Protein AF-A0A1C5S1X3-F1 (afdb_monomer)

pLDDT: mean 80.78, std 11.77, range [41.34, 94.31]

Foldseek 3Di:
DDPVVVVVVVVVVVVVPPDDDDDCVPPDLVRVCVVVVNDSVVVVVVVVVVVVVVCVVVVVVVVVVVVVVVVVVVVVVVVVVLVVVLVVCCVPPVDPVVNVVCVVCVVVVVVVCVVVPVVVVVVCCCVPVVDPDDDDDDPPCVVVVVPDPDD

Radius of gyration: 33.1 Å; Cα contacts (8 Å, |Δi|>4): 36; chains: 1; bounding box: 58×28×100 Å

Mean predicted aligned error: 14.43 Å

Sequence (151 aa):
MNRAERRRQQKASEKTCLKAPYNFSNFKLEQISKATGARVESLKLYLMQREDEMRKEISEELIKESQEKLWKAEDYIAVANVLISLFAIKKTWGFTKSNQRFLENLNSAKEHIEEVGIEKAYQEAKETMGIKLEFDSININKEFGFGESED

Solvent-accessible surface area (backbone atoms only — not comparable to full-atom values): 8973 Å² total; per-residue (Å²): 134,53,78,68,54,54,52,50,51,49,56,50,52,59,68,66,52,77,79,66,87,79,82,58,91,86,56,54,62,68,56,49,20,69,74,71,73,48,56,54,66,61,52,50,52,49,48,52,52,50,51,52,50,49,50,49,54,54,48,52,51,51,49,49,55,50,50,54,51,49,52,54,51,51,53,50,51,52,53,49,54,51,50,52,50,47,49,50,49,34,74,74,69,64,45,67,68,60,47,51,56,49,61,73,43,46,62,62,53,48,53,51,33,69,73,67,31,65,70,54,48,50,52,51,42,34,73,76,67,65,57,84,77,86,80,83,89,71,61,60,46,62,78,71,62,74,66,72,81,86,126

Structure (mmCIF, N/CA/C/O backbone):
data_AF-A0A1C5S1X3-F1
#
_entry.id   AF-A0A1C5S1X3-F1
#
loop_
_atom_site.group_PDB
_atom_site.id
_atom_site.type_symbol
_atom_site.label_atom_id
_atom_site.label_alt_id
_atom_site.label_comp_id
_atom_site.label_asym_id
_atom_site.label_entity_id
_atom_site.label_seq_id
_atom_site.pdbx_PDB_ins_code
_atom_site.Cartn_x
_atom_site.Cartn_y
_atom_site.Cartn_z
_atom_site.occupancy
_atom_site.B_iso_or_equiv
_atom_site.auth_seq_id
_atom_site.auth_comp_id
_atom_site.auth_asym_id
_atom_site.auth_atom_id
_atom_site.pdbx_PDB_model_num
ATOM 1 N N . MET A 1 1 ? -18.155 16.574 68.817 1.00 59.22 1 MET A N 1
ATOM 2 C CA . MET A 1 1 ? -18.363 15.236 68.223 1.00 59.22 1 MET A CA 1
ATOM 3 C C . MET A 1 1 ? -17.946 14.149 69.208 1.00 59.22 1 MET A C 1
ATOM 5 O O . MET A 1 1 ? -16.767 14.037 69.554 1.00 59.22 1 MET A O 1
ATOM 9 N N . ASN A 1 2 ? -18.919 13.383 69.692 1.00 84.31 2 ASN A N 1
ATOM 10 C CA . ASN A 1 2 ? -18.736 12.376 70.735 1.00 84.31 2 ASN A CA 1
ATOM 11 C C . ASN A 1 2 ? -18.046 11.107 70.180 1.00 84.31 2 ASN A C 1
ATOM 13 O O . ASN A 1 2 ? -18.082 10.838 68.978 1.00 84.31 2 ASN A O 1
ATOM 17 N N . ARG A 1 3 ? -17.403 10.295 71.034 1.00 82.19 3 ARG A N 1
ATOM 18 C CA . ARG A 1 3 ? -16.648 9.087 70.614 1.00 82.19 3 ARG A CA 1
ATOM 19 C C . ARG A 1 3 ? -17.522 8.094 69.832 1.00 82.19 3 ARG A C 1
ATOM 21 O O . ARG A 1 3 ? -17.041 7.420 68.922 1.00 82.19 3 ARG A O 1
ATOM 28 N N . ALA A 1 4 ? -18.810 8.038 70.165 1.00 83.62 4 ALA A N 1
ATOM 29 C CA . ALA A 1 4 ? -19.806 7.236 69.462 1.00 83.62 4 ALA A CA 1
ATOM 30 C C . ALA A 1 4 ? -20.114 7.766 68.048 1.00 83.62 4 ALA A C 1
ATOM 32 O O . ALA A 1 4 ? -20.268 6.969 67.126 1.00 83.62 4 ALA A O 1
ATOM 33 N N . GLU A 1 5 ? -20.147 9.085 67.852 1.00 79.31 5 GLU A N 1
ATOM 34 C CA . GLU A 1 5 ? -20.380 9.709 66.541 1.00 79.31 5 GLU A CA 1
ATOM 35 C C . GLU A 1 5 ? -19.189 9.501 65.608 1.00 79.31 5 GLU A C 1
ATOM 37 O O . GLU A 1 5 ? -19.386 9.119 64.459 1.00 79.31 5 GLU A O 1
ATOM 42 N N . ARG A 1 6 ? -17.956 9.620 66.125 1.00 77.75 6 ARG A N 1
ATOM 43 C CA . ARG A 1 6 ? -16.741 9.284 65.360 1.00 77.75 6 ARG A CA 1
ATOM 44 C C . ARG A 1 6 ? -16.739 7.835 64.884 1.00 77.75 6 ARG A C 1
ATOM 46 O O . ARG A 1 6 ? -16.447 7.578 63.724 1.00 77.75 6 ARG A O 1
ATOM 53 N N . ARG A 1 7 ? -17.134 6.892 65.748 1.00 76.12 7 ARG A N 1
ATOM 54 C CA . ARG A 1 7 ? -17.271 5.474 65.371 1.00 76.12 7 ARG A CA 1
ATOM 55 C C . ARG A 1 7 ? -18.386 5.238 64.350 1.00 76.12 7 ARG A C 1
ATOM 57 O O . ARG A 1 7 ? -18.241 4.363 63.503 1.00 76.12 7 ARG A O 1
ATOM 64 N N . ARG A 1 8 ? -19.494 5.986 64.416 1.00 77.31 8 ARG A N 1
ATOM 65 C CA . ARG A 1 8 ? -20.574 5.906 63.417 1.00 77.31 8 ARG A CA 1
ATOM 66 C C . ARG A 1 8 ? -20.125 6.451 62.063 1.00 77.31 8 ARG A C 1
ATOM 68 O O . ARG A 1 8 ? -20.388 5.801 61.061 1.00 77.31 8 ARG A O 1
ATOM 75 N N . GLN A 1 9 ? -19.409 7.574 62.039 1.00 72.62 9 GLN A N 1
ATOM 76 C CA . GLN A 1 9 ? -18.852 8.137 60.807 1.00 72.62 9 GLN A CA 1
ATOM 77 C C . GLN A 1 9 ? -17.758 7.248 60.207 1.00 72.62 9 GLN A C 1
ATOM 79 O O . GLN A 1 9 ? -17.799 7.008 59.010 1.00 72.62 9 GLN A O 1
ATOM 84 N N . GLN A 1 10 ? -16.861 6.677 61.021 1.00 67.81 10 GLN A N 1
ATOM 85 C CA . GLN A 1 10 ? -15.854 5.715 60.548 1.00 67.81 10 GLN A CA 1
ATOM 86 C C . GLN A 1 10 ? -16.486 4.444 59.970 1.00 67.81 10 GLN A C 1
ATOM 88 O O . GLN A 1 10 ? -16.119 4.023 58.882 1.00 67.81 10 GLN A O 1
ATOM 93 N N . LYS A 1 11 ? -17.502 3.870 60.631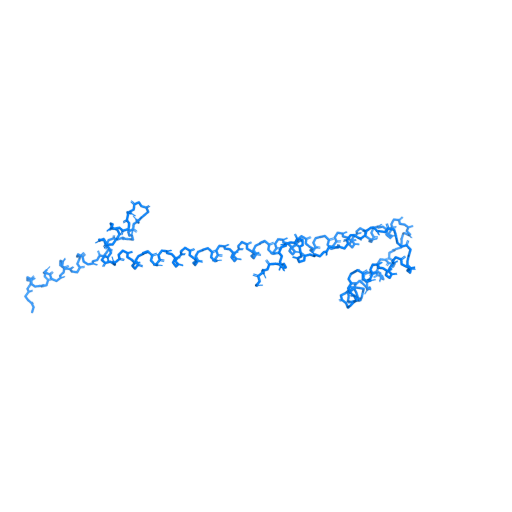 1.00 68.06 11 LYS A N 1
ATOM 94 C CA . LYS A 1 11 ? -18.239 2.718 60.080 1.00 68.06 11 LYS A CA 1
ATOM 95 C C . LYS A 1 11 ? -19.033 3.065 58.820 1.00 68.06 11 LYS A C 1
ATOM 97 O O . LYS A 1 11 ? -19.245 2.196 57.978 1.00 68.06 11 LYS A O 1
ATOM 102 N N . ALA A 1 12 ? -19.510 4.304 58.704 1.00 63.53 12 ALA A N 1
ATOM 103 C CA . ALA A 1 12 ? -20.168 4.784 57.497 1.00 63.53 12 ALA A CA 1
ATOM 104 C C . ALA A 1 12 ? -19.154 4.941 56.355 1.00 63.53 12 ALA A C 1
ATOM 106 O O . ALA A 1 12 ? -19.409 4.4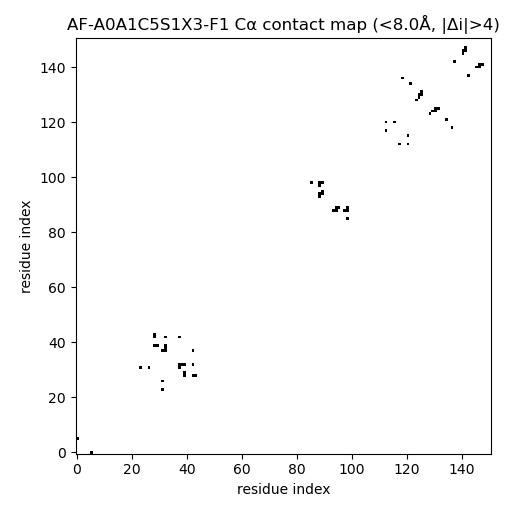07 55.286 1.00 63.53 12 ALA A O 1
ATOM 107 N N . SER A 1 13 ? -17.988 5.555 56.595 1.00 58.44 13 SER A N 1
ATOM 108 C CA . SER A 1 13 ? -16.928 5.727 55.591 1.00 58.44 13 SER A CA 1
ATOM 109 C C . SER A 1 13 ? -16.259 4.412 55.183 1.00 58.44 13 SER A C 1
ATOM 111 O O . SER A 1 13 ? -15.900 4.242 54.024 1.00 58.44 13 SER A O 1
ATOM 113 N N . GLU A 1 14 ? -16.122 3.456 56.106 1.00 54.75 14 GLU A N 1
ATOM 114 C CA . GLU A 1 14 ? -15.630 2.101 55.812 1.00 54.75 14 GLU A CA 1
ATOM 115 C C . GLU A 1 14 ? -16.622 1.296 54.961 1.00 54.75 14 GLU A C 1
ATOM 117 O O . GLU A 1 14 ? -16.196 0.462 54.167 1.00 54.75 14 GLU A O 1
ATOM 122 N N . LYS A 1 15 ? -17.934 1.564 55.066 1.00 55.56 15 LYS A N 1
ATOM 123 C CA . LYS A 1 15 ? -18.938 1.018 54.137 1.00 55.56 15 LYS A CA 1
ATOM 124 C C . LYS A 1 15 ? -18.866 1.658 52.749 1.00 55.56 15 LYS A C 1
ATOM 126 O O . LYS A 1 15 ? -19.207 0.991 51.778 1.00 55.56 15 LYS A O 1
ATOM 131 N N . THR A 1 16 ? -18.450 2.922 52.652 1.00 54.28 16 THR A N 1
ATOM 132 C CA . THR A 1 16 ? -18.299 3.640 51.374 1.00 54.28 16 THR A CA 1
ATOM 133 C C . THR A 1 16 ? -16.966 3.368 50.678 1.00 54.28 16 THR A C 1
ATOM 135 O O . THR A 1 16 ? -16.813 3.720 49.511 1.00 54.28 16 THR A O 1
ATOM 138 N N . CYS A 1 17 ? -16.001 2.748 51.362 1.00 47.34 17 CYS A N 1
ATOM 139 C CA . CYS A 1 17 ? -14.741 2.341 50.756 1.00 47.34 17 CYS A CA 1
ATOM 140 C C . CYS A 1 17 ? -14.991 1.118 49.863 1.00 47.34 17 CYS A C 1
ATOM 142 O O . CYS A 1 17 ? -15.101 -0.015 50.335 1.00 47.34 17 CYS A O 1
ATOM 144 N N . LEU A 1 18 ? -15.155 1.373 48.566 1.00 48.97 18 LEU A N 1
ATOM 145 C CA . LEU A 1 18 ? -15.355 0.359 47.537 1.00 48.97 18 LEU A CA 1
ATOM 146 C C . LEU A 1 18 ? -14.192 -0.651 47.574 1.00 48.97 18 LEU A C 1
ATOM 148 O O . LEU A 1 18 ? -13.057 -0.347 47.211 1.00 48.97 18 LEU A O 1
ATOM 152 N N . LYS A 1 19 ? -14.490 -1.861 48.065 1.00 54.28 19 LYS A N 1
ATOM 153 C CA . LYS A 1 19 ? -13.589 -3.019 48.106 1.00 54.28 19 LYS A CA 1
ATOM 154 C C . LYS A 1 19 ? -13.291 -3.497 46.688 1.00 54.28 19 LYS A C 1
ATOM 156 O O . LYS A 1 19 ? -14.144 -4.160 46.113 1.00 54.28 19 LYS A O 1
ATOM 161 N N . ALA A 1 20 ? -12.061 -3.257 46.229 1.00 54.72 20 ALA A N 1
ATOM 162 C CA . ALA A 1 20 ? -11.484 -3.772 44.984 1.00 54.72 20 ALA A CA 1
ATOM 163 C C . ALA A 1 20 ? -12.276 -3.400 43.704 1.00 54.72 20 ALA A C 1
ATOM 165 O O . ALA A 1 20 ? -13.478 -3.138 43.749 1.00 54.72 20 ALA A O 1
ATOM 166 N N . PRO A 1 21 ? -11.630 -3.336 42.528 1.00 60.69 21 PRO A N 1
ATOM 167 C CA . PRO A 1 21 ? -12.373 -3.192 41.282 1.00 60.69 21 PRO A CA 1
ATOM 168 C C . PRO A 1 21 ? -13.332 -4.382 41.134 1.00 60.69 21 PRO A C 1
ATOM 170 O O . PRO A 1 21 ? -12.911 -5.541 41.135 1.00 60.69 21 PRO A O 1
ATOM 173 N N . TYR A 1 22 ? -14.633 -4.099 41.061 1.00 65.12 22 TYR A N 1
ATOM 174 C CA . TYR A 1 22 ? -15.651 -5.121 40.845 1.00 65.12 22 TYR A CA 1
ATOM 175 C C . TYR A 1 22 ? -15.424 -5.783 39.484 1.00 65.12 22 TYR A C 1
ATOM 177 O O . TYR A 1 22 ? -15.429 -5.117 38.449 1.00 65.12 22 TYR A O 1
ATOM 185 N N . ASN A 1 23 ? -15.256 -7.104 39.477 1.00 69.81 23 ASN A N 1
ATOM 186 C CA . ASN A 1 23 ? -15.253 -7.876 38.244 1.00 69.81 23 ASN A CA 1
ATOM 187 C C . ASN A 1 23 ? -16.706 -8.162 37.825 1.00 69.81 23 ASN A C 1
ATOM 189 O O . ASN A 1 23 ? -17.352 -9.060 38.364 1.00 69.81 23 ASN A O 1
ATOM 193 N N . PHE A 1 24 ? -17.217 -7.381 36.872 1.00 73.69 24 PHE A N 1
ATOM 194 C CA . PHE A 1 24 ? -18.596 -7.477 36.381 1.00 73.69 24 PHE A CA 1
ATOM 195 C C . PHE A 1 24 ? -18.794 -8.463 35.219 1.00 73.69 24 PHE A C 1
ATOM 197 O O . PHE A 1 24 ? -19.897 -8.542 34.688 1.00 73.69 24 PHE A O 1
ATOM 204 N N . SER A 1 25 ? -17.774 -9.242 34.843 1.00 72.75 25 SER A N 1
ATOM 205 C CA . SER A 1 25 ? -17.799 -10.123 33.658 1.00 72.75 25 SER A CA 1
ATOM 206 C C . SER A 1 25 ? -18.974 -11.116 33.595 1.00 72.75 25 SER A C 1
ATOM 208 O O . SER A 1 25 ? -19.367 -11.505 32.503 1.00 72.75 25 SER A O 1
ATOM 210 N N . ASN A 1 26 ? -19.582 -11.476 34.733 1.00 77.69 26 ASN A N 1
ATOM 211 C CA . ASN A 1 26 ? -20.731 -12.395 34.810 1.00 77.69 26 ASN A CA 1
ATOM 212 C C . ASN A 1 26 ? -22.005 -11.759 35.398 1.00 77.69 26 ASN A C 1
ATOM 214 O O . ASN A 1 26 ? -22.934 -12.470 35.783 1.00 77.69 26 ASN A O 1
ATOM 218 N N . PHE A 1 27 ? -22.052 -10.432 35.531 1.00 82.44 27 PHE A N 1
ATOM 219 C CA . PHE A 1 27 ? -23.191 -9.737 36.127 1.00 82.44 27 PHE A CA 1
ATOM 220 C C . PHE A 1 27 ? -24.178 -9.292 35.051 1.00 82.44 27 PHE A C 1
ATOM 222 O O . PHE A 1 27 ? -23.799 -8.705 34.041 1.00 82.44 27 PHE A O 1
ATOM 229 N N . LYS A 1 28 ? -25.475 -9.496 35.303 1.00 84.81 28 LYS A N 1
ATOM 230 C CA . LYS A 1 28 ? -26.518 -8.848 34.501 1.00 84.81 28 LYS A CA 1
ATOM 231 C C . LYS A 1 28 ? -26.562 -7.354 34.806 1.00 84.81 28 LYS A C 1
ATOM 233 O O . LYS A 1 28 ? -26.285 -6.932 35.931 1.00 84.81 28 LYS A O 1
ATOM 238 N N . LEU A 1 29 ? -26.987 -6.556 33.832 1.00 84.50 29 LEU A N 1
ATOM 239 C CA . LEU A 1 29 ? -27.046 -5.097 33.936 1.00 84.50 29 LEU A CA 1
ATOM 240 C C . LEU A 1 29 ? -27.852 -4.610 35.153 1.00 84.50 29 LEU A C 1
ATOM 242 O O . LEU A 1 29 ? -27.483 -3.622 35.785 1.00 84.50 29 LEU A O 1
ATOM 246 N N . GLU A 1 30 ? -28.909 -5.328 35.544 1.00 86.62 30 GLU A N 1
ATOM 247 C CA . GLU A 1 30 ? -29.703 -5.002 36.735 1.00 86.62 30 GLU A CA 1
ATOM 248 C C . GLU A 1 30 ? -28.927 -5.243 38.038 1.00 86.62 30 GLU A C 1
ATOM 250 O O . GLU A 1 30 ? -29.115 -4.526 39.021 1.00 86.62 30 GLU A O 1
ATOM 255 N N . GLN A 1 31 ? -28.044 -6.244 38.065 1.00 85.50 31 GLN A N 1
ATOM 256 C CA . GLN A 1 31 ? -27.178 -6.519 39.214 1.00 85.50 31 GLN A CA 1
ATOM 257 C C . GLN A 1 31 ? -26.073 -5.461 39.320 1.00 85.50 31 GLN A C 1
ATOM 259 O O . GLN A 1 31 ? -25.783 -4.994 40.421 1.00 85.50 31 GLN A O 1
ATOM 264 N N . ILE A 1 32 ? -25.519 -5.030 38.183 1.00 83.88 32 ILE A N 1
ATOM 265 C CA . ILE A 1 32 ? -24.533 -3.940 38.111 1.00 83.88 32 ILE A CA 1
ATOM 266 C C . ILE A 1 32 ? -25.166 -2.618 38.553 1.00 83.88 32 ILE A C 1
ATOM 268 O O . ILE A 1 32 ? -24.581 -1.899 39.359 1.00 83.88 32 ILE A O 1
ATOM 272 N N . SER A 1 33 ? -26.385 -2.324 38.096 1.00 86.50 33 SER A N 1
ATOM 273 C CA . SER A 1 33 ? -27.158 -1.147 38.510 1.00 86.50 33 SER A CA 1
ATOM 274 C C . SER A 1 33 ? -27.371 -1.114 40.024 1.00 86.50 33 SER A C 1
ATOM 276 O O . SER A 1 33 ? -27.116 -0.096 40.664 1.00 86.50 33 SER A O 1
ATOM 278 N N . LYS A 1 34 ? -27.740 -2.251 40.630 1.00 85.38 34 LYS A N 1
ATOM 279 C CA . LYS A 1 34 ? -27.884 -2.365 42.091 1.00 85.38 34 LYS A CA 1
ATOM 280 C C . LYS A 1 34 ? -26.562 -2.191 42.842 1.00 85.38 34 LYS A C 1
ATOM 282 O O . LYS A 1 34 ? -26.568 -1.624 43.929 1.00 85.38 34 LYS A O 1
ATOM 287 N N . ALA A 1 35 ? -25.453 -2.680 42.289 1.00 83.62 35 ALA A N 1
ATOM 288 C CA . ALA A 1 35 ? -24.139 -2.597 42.925 1.00 83.62 35 ALA A CA 1
ATOM 289 C C . ALA A 1 35 ? -23.511 -1.197 42.825 1.00 83.62 35 ALA A C 1
ATOM 291 O O . ALA A 1 35 ? -22.854 -0.748 43.761 1.00 83.62 35 ALA A O 1
ATOM 292 N N . THR A 1 36 ? -23.715 -0.508 41.702 1.00 81.00 36 THR A N 1
ATOM 293 C CA . THR A 1 36 ? -23.119 0.809 41.414 1.00 81.00 36 THR A CA 1
ATOM 294 C C . THR A 1 36 ? -24.037 1.980 41.763 1.00 81.00 36 THR A C 1
ATOM 296 O O . THR A 1 36 ? -23.570 3.108 41.878 1.00 81.00 36 THR A O 1
ATOM 299 N N . GLY A 1 37 ? -25.342 1.737 41.927 1.00 84.19 37 GLY A N 1
ATOM 300 C CA . GLY A 1 37 ? -26.357 2.777 42.117 1.00 84.19 37 GLY A CA 1
ATOM 301 C C . GLY A 1 37 ? -26.717 3.542 40.835 1.00 84.19 37 GLY A C 1
ATOM 302 O O . GLY A 1 37 ? -27.546 4.450 40.880 1.00 84.19 37 GLY A O 1
ATOM 303 N N . ALA A 1 38 ? -26.123 3.186 39.692 1.00 84.62 38 ALA A N 1
ATOM 304 C CA . ALA A 1 38 ? -26.408 3.798 38.398 1.00 84.62 38 ALA A CA 1
ATOM 305 C C . ALA A 1 38 ? -27.700 3.240 37.781 1.00 84.62 38 ALA A C 1
ATOM 307 O O . ALA A 1 38 ? -28.056 2.080 37.994 1.00 84.62 38 ALA A O 1
ATOM 308 N N . ARG A 1 39 ? -28.403 4.043 36.971 1.00 90.06 39 ARG A N 1
ATOM 309 C CA . ARG A 1 39 ? -29.582 3.574 36.222 1.00 90.06 39 ARG A CA 1
ATOM 310 C C . ARG A 1 39 ? -29.161 2.593 35.127 1.00 90.06 39 ARG A C 1
ATOM 312 O O . ARG A 1 39 ? -28.159 2.807 34.450 1.00 90.06 39 ARG A O 1
ATOM 319 N N . VAL A 1 40 ? -29.971 1.556 34.918 1.00 88.25 40 VAL A N 1
ATOM 320 C CA . VAL A 1 40 ? -29.752 0.528 33.883 1.00 88.25 40 VAL A CA 1
ATOM 321 C C . VAL A 1 40 ? -29.575 1.155 32.494 1.00 88.25 40 VAL A C 1
ATOM 323 O O . VAL A 1 40 ? -28.673 0.772 31.761 1.00 88.25 40 VAL A O 1
ATOM 326 N N . GLU A 1 41 ? -30.387 2.153 32.143 1.00 89.50 41 GLU A N 1
ATOM 327 C CA . GLU A 1 41 ? -30.297 2.864 30.857 1.00 89.50 41 GLU A CA 1
ATOM 328 C C . GLU A 1 41 ? -28.959 3.592 30.682 1.00 89.50 41 GLU A C 1
ATOM 330 O O . GLU A 1 41 ? -28.333 3.482 29.632 1.00 89.50 41 GLU A O 1
ATOM 335 N N . SER A 1 42 ? -28.478 4.271 31.728 1.00 87.38 42 SER A N 1
ATOM 336 C CA . SER A 1 42 ? -27.177 4.948 31.711 1.00 87.38 42 SER A CA 1
ATOM 337 C C . SER A 1 42 ? -26.024 3.957 31.534 1.00 87.38 42 SER A C 1
ATOM 339 O O . SER A 1 42 ? -25.075 4.246 30.813 1.00 87.38 42 SER A O 1
ATOM 341 N N . LEU A 1 43 ? -26.122 2.773 32.147 1.00 88.69 43 LEU A N 1
ATOM 342 C CA . LEU A 1 43 ? -25.139 1.701 31.972 1.00 88.69 43 LEU A CA 1
ATOM 343 C C . LEU A 1 43 ? -25.161 1.123 30.549 1.00 88.69 43 LEU A C 1
ATOM 345 O O . LEU A 1 43 ? -24.098 0.845 30.005 1.00 88.69 43 LEU A O 1
ATOM 349 N N . LYS A 1 44 ? -26.340 0.975 29.925 1.00 89.06 44 LYS A N 1
ATOM 350 C CA . LYS A 1 44 ? -26.442 0.547 28.516 1.00 89.06 44 LYS A CA 1
ATOM 351 C C . LYS A 1 44 ? -25.785 1.548 27.575 1.00 89.06 44 LYS A C 1
ATOM 353 O O . LYS A 1 44 ? -25.004 1.143 26.724 1.00 89.06 44 LYS A O 1
ATOM 358 N N . LEU A 1 45 ? -26.084 2.837 27.751 1.00 90.69 45 LEU A N 1
ATOM 359 C CA . LEU A 1 45 ? -25.509 3.898 26.926 1.00 90.69 45 LEU A CA 1
ATOM 360 C C . LEU A 1 45 ? -23.981 3.930 27.058 1.00 90.69 45 LEU A C 1
ATOM 362 O O . LEU A 1 45 ? -23.278 4.009 26.057 1.00 90.69 45 LEU A O 1
ATOM 366 N N . TYR A 1 46 ? -23.476 3.798 28.287 1.00 87.25 46 TYR A N 1
ATOM 367 C CA . TYR A 1 46 ? -22.041 3.730 28.551 1.00 87.25 46 TYR A CA 1
ATOM 368 C C . TYR A 1 46 ? -21.378 2.528 27.868 1.00 87.25 46 TYR A C 1
ATOM 370 O O . TYR A 1 46 ? -20.325 2.683 27.260 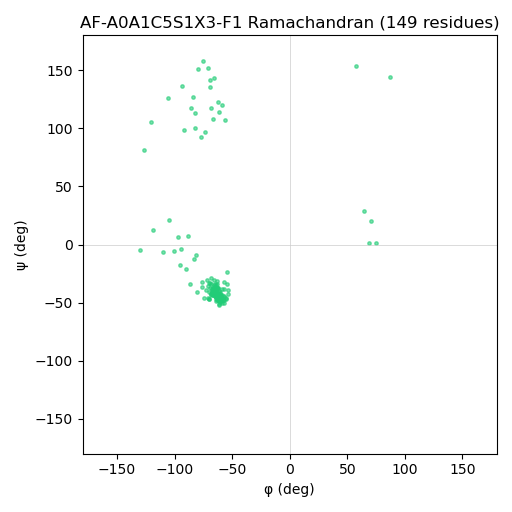1.00 87.25 46 TYR A O 1
ATOM 378 N N . LEU A 1 47 ? -21.991 1.340 27.933 1.00 87.50 47 LEU A N 1
ATOM 379 C CA . LEU A 1 47 ? -21.459 0.152 27.262 1.00 87.50 47 LEU A CA 1
ATOM 380 C C . LEU A 1 47 ? -21.440 0.315 25.743 1.00 87.50 47 LEU A C 1
ATOM 382 O O . LEU A 1 47 ? -20.409 0.038 25.147 1.00 87.50 47 LEU A O 1
ATOM 386 N N . MET A 1 48 ? -22.520 0.823 25.139 1.00 88.62 48 MET A N 1
ATOM 387 C CA . MET A 1 48 ? -22.544 1.109 23.699 1.00 88.62 48 MET A CA 1
ATOM 388 C C . MET A 1 48 ? -21.424 2.073 23.308 1.00 88.62 48 MET A C 1
ATOM 390 O O . MET A 1 48 ? -20.663 1.782 22.396 1.00 88.62 48 MET A O 1
ATOM 394 N N . GLN A 1 49 ? -21.261 3.175 24.044 1.00 90.31 49 GLN A N 1
ATOM 395 C CA . GLN A 1 49 ? 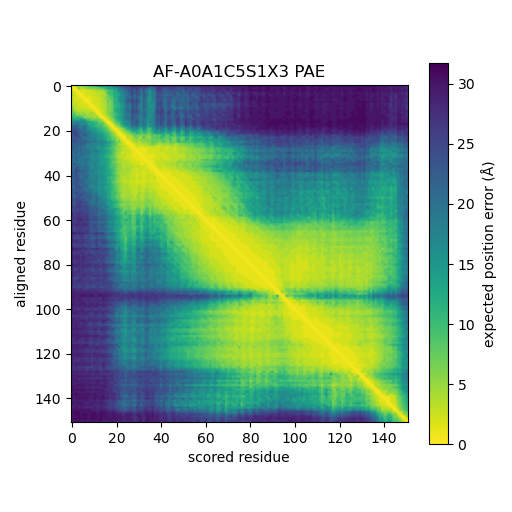-20.200 4.137 23.758 1.00 90.31 49 GLN A CA 1
A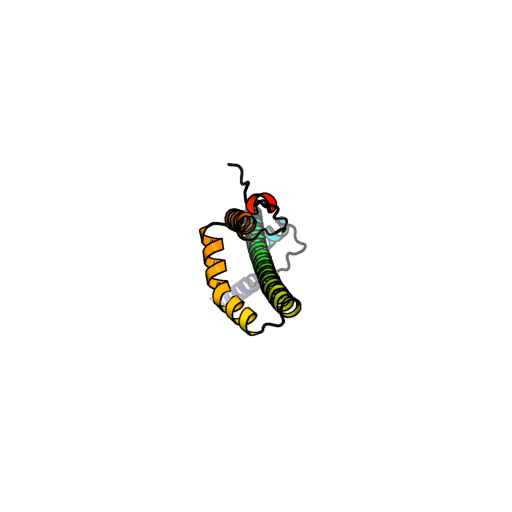TOM 396 C C . GLN A 1 49 ? -18.802 3.511 23.890 1.00 90.31 49 GLN A C 1
ATOM 398 O O . GLN A 1 49 ? -17.940 3.752 23.052 1.00 90.31 49 GLN A O 1
ATOM 403 N N . ARG A 1 50 ? -18.569 2.681 24.915 1.00 87.75 50 ARG A N 1
ATOM 404 C CA . ARG A 1 50 ? -17.287 1.986 25.105 1.00 87.75 50 ARG A CA 1
ATOM 405 C C . ARG A 1 50 ? -17.020 0.940 24.030 1.00 87.75 50 ARG A C 1
ATOM 407 O O . ARG A 1 50 ? -15.876 0.804 23.609 1.00 87.75 50 ARG A O 1
ATOM 414 N N . GLU A 1 51 ? -18.042 0.210 23.598 1.00 86.81 51 GLU A N 1
ATOM 415 C CA . GLU A 1 51 ? -17.933 -0.727 22.480 1.00 86.81 51 GLU A CA 1
ATOM 416 C C . GLU A 1 51 ? -17.614 0.008 21.178 1.00 86.81 51 GLU A C 1
ATOM 418 O O . GLU A 1 51 ? -16.742 -0.440 20.441 1.00 86.81 51 GLU A O 1
ATOM 423 N N . ASP A 1 52 ? -18.254 1.149 20.919 1.00 88.25 52 ASP A N 1
ATOM 424 C CA . ASP A 1 52 ? -17.975 1.977 19.745 1.00 88.25 52 ASP A CA 1
ATOM 425 C C . ASP A 1 52 ? -16.560 2.570 19.780 1.00 88.25 52 ASP A C 1
ATOM 427 O O . ASP A 1 52 ? -15.857 2.539 18.771 1.00 88.25 52 ASP A O 1
ATOM 431 N N . GLU A 1 53 ? -16.110 3.068 20.936 1.00 88.31 53 GLU A N 1
ATOM 432 C CA . GLU A 1 53 ? -14.735 3.544 21.144 1.00 88.31 53 GLU A CA 1
ATOM 433 C C . GLU A 1 53 ? -13.718 2.423 20.896 1.00 88.31 53 GLU A C 1
ATOM 435 O O . GLU A 1 53 ? -12.786 2.606 20.117 1.00 88.31 53 GLU A O 1
ATOM 440 N N . MET A 1 54 ? -13.931 1.242 21.487 1.00 82.62 54 MET A N 1
ATOM 441 C CA . MET A 1 54 ? -13.050 0.088 21.288 1.00 82.62 54 MET A CA 1
ATOM 442 C C . MET A 1 54 ? -13.055 -0.399 19.840 1.00 82.62 54 MET A C 1
ATOM 444 O O . MET A 1 54 ? -12.010 -0.766 19.315 1.00 82.62 54 MET A O 1
ATOM 448 N N . ARG A 1 55 ? -14.219 -0.420 19.180 1.00 81.44 55 ARG A N 1
ATOM 449 C CA . ARG A 1 55 ? -14.322 -0.792 17.764 1.00 81.44 55 ARG A CA 1
ATOM 450 C C . ARG A 1 55 ? -13.525 0.167 16.897 1.00 81.44 55 ARG A C 1
ATOM 452 O O . ARG A 1 55 ? -12.808 -0.306 16.024 1.0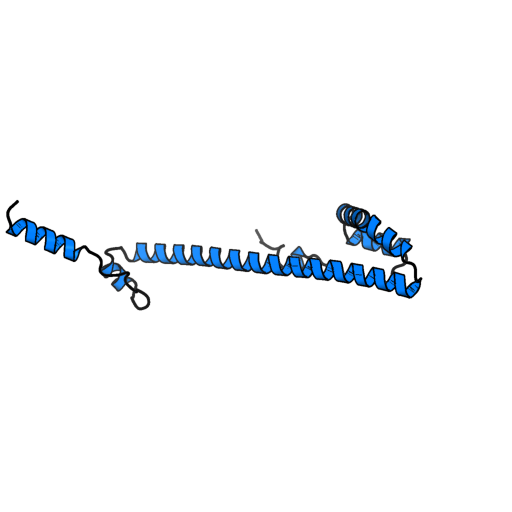0 81.44 55 ARG A O 1
ATOM 459 N N . LYS A 1 56 ? -13.629 1.474 17.149 1.00 85.00 56 LYS A N 1
ATOM 460 C CA . LYS A 1 56 ? -12.845 2.488 16.437 1.00 85.00 56 LYS A CA 1
ATOM 461 C C . LYS A 1 56 ? -11.356 2.292 16.669 1.00 85.00 56 LYS A C 1
ATOM 463 O O . LYS A 1 56 ? -10.642 2.126 15.691 1.00 85.00 56 LYS A O 1
ATOM 468 N N . GLU A 1 57 ? -10.920 2.198 17.921 1.00 83.12 57 GLU A N 1
ATOM 469 C CA . GLU A 1 57 ? -9.508 2.014 18.284 1.00 83.12 57 GLU A CA 1
ATOM 470 C C . GLU A 1 57 ? -8.914 0.754 17.633 1.00 83.12 57 GLU A C 1
ATOM 472 O O . GLU A 1 57 ? -7.920 0.837 16.916 1.00 83.12 57 GLU A O 1
ATOM 477 N N . ILE A 1 58 ? -9.589 -0.395 17.765 1.00 80.81 58 ILE A N 1
ATOM 478 C CA . ILE A 1 58 ? -9.166 -1.652 17.131 1.00 80.81 58 ILE A CA 1
ATOM 479 C C . ILE A 1 58 ? -9.168 -1.522 15.604 1.00 80.81 58 ILE A C 1
ATOM 481 O O . ILE A 1 58 ? -8.250 -2.004 14.945 1.00 80.81 58 ILE A O 1
ATOM 485 N N . SER A 1 59 ? -10.188 -0.889 15.018 1.00 81.31 59 SER A N 1
ATOM 486 C CA . SER A 1 59 ? -10.259 -0.723 13.565 1.00 81.31 59 SER A CA 1
ATOM 487 C C . SER A 1 59 ? -9.150 0.182 13.032 1.00 81.31 59 SER A C 1
ATOM 489 O O . SER A 1 59 ? -8.529 -0.159 12.032 1.00 81.31 59 SER A O 1
ATOM 491 N N . GLU A 1 60 ? -8.850 1.288 13.711 1.00 84.12 60 GLU A N 1
ATOM 492 C CA . GLU A 1 60 ? -7.801 2.231 13.328 1.00 84.12 60 GLU A CA 1
ATOM 493 C C . GLU A 1 60 ? -6.419 1.586 13.447 1.00 84.12 60 GLU A C 1
ATOM 495 O O . GLU A 1 60 ? -5.611 1.703 12.525 1.00 84.12 60 GLU A O 1
ATOM 500 N N . GLU A 1 61 ? -6.162 0.842 14.529 1.00 84.19 61 GLU A N 1
ATOM 501 C CA . GLU A 1 61 ? -4.917 0.087 14.692 1.00 84.19 61 GLU A CA 1
ATOM 502 C C . GLU A 1 61 ? -4.750 -0.981 13.606 1.00 84.19 61 GLU A C 1
ATOM 504 O O . GLU A 1 61 ? -3.691 -1.056 12.981 1.00 84.19 61 GLU A O 1
ATOM 509 N N . LEU A 1 62 ? -5.796 -1.766 13.323 1.00 79.31 62 LEU A N 1
ATOM 510 C CA . LEU A 1 62 ? -5.759 -2.797 12.281 1.00 79.31 62 LEU A CA 1
ATOM 511 C C . LEU A 1 62 ? -5.569 -2.203 10.883 1.00 79.31 62 LEU A C 1
ATOM 513 O O . LEU A 1 62 ? -4.815 -2.757 10.078 1.00 79.31 62 LEU A O 1
ATOM 517 N N . ILE A 1 63 ? -6.231 -1.082 10.582 1.00 84.25 63 ILE A N 1
ATOM 518 C CA . ILE A 1 63 ? -6.069 -0.367 9.312 1.00 84.25 63 ILE A CA 1
ATOM 519 C C . ILE A 1 63 ? -4.635 0.135 9.192 1.00 84.25 63 ILE A C 1
ATOM 521 O O . ILE A 1 63 ? -3.995 -0.108 8.171 1.00 84.25 63 ILE A O 1
ATOM 525 N N . LYS A 1 64 ? -4.105 0.775 10.238 1.00 86.62 64 LYS A N 1
ATOM 526 C CA . LYS A 1 64 ? -2.738 1.295 10.245 1.00 86.62 64 LYS A CA 1
ATOM 527 C C . LYS A 1 64 ? -1.708 0.181 10.067 1.00 86.62 64 LYS A C 1
ATOM 529 O O . LYS A 1 64 ? -0.829 0.295 9.218 1.00 86.62 64 LYS A O 1
ATOM 534 N N . GLU A 1 65 ? -1.832 -0.918 10.811 1.00 83.81 65 GLU A N 1
ATOM 535 C CA . GLU A 1 65 ? -0.933 -2.068 10.679 1.00 83.81 65 GLU A CA 1
ATOM 536 C C . GLU A 1 65 ? -0.997 -2.664 9.264 1.00 83.81 65 GLU A C 1
ATOM 538 O O . GLU A 1 65 ? 0.027 -3.020 8.673 1.00 83.81 65 GLU A O 1
ATOM 543 N N . SER A 1 66 ? -2.200 -2.751 8.696 1.00 81.75 66 SER A N 1
ATOM 544 C CA . SER A 1 66 ? -2.402 -3.247 7.334 1.00 81.75 66 SER A CA 1
ATOM 545 C C . SER A 1 66 ? -1.786 -2.309 6.293 1.00 81.75 66 SER A C 1
ATOM 547 O O . SER A 1 66 ? -1.103 -2.783 5.389 1.00 81.75 66 SER A O 1
ATOM 549 N N . GLN A 1 67 ? -1.947 -0.992 6.443 1.00 83.50 67 GLN A N 1
ATOM 550 C CA . GLN A 1 67 ? -1.322 0.014 5.578 1.00 83.50 67 GLN A CA 1
ATOM 551 C C . GLN A 1 67 ? 0.207 -0.050 5.642 1.00 83.50 67 GLN A C 1
ATOM 553 O O . GLN A 1 67 ? 0.860 -0.069 4.603 1.00 83.50 67 GLN A O 1
ATOM 558 N N . GLU A 1 68 ? 0.793 -0.177 6.835 1.00 88.50 68 GLU A N 1
ATOM 559 C CA . GLU A 1 68 ? 2.245 -0.325 6.983 1.00 88.50 68 GLU A CA 1
ATOM 560 C C . GLU A 1 68 ? 2.774 -1.599 6.305 1.00 88.50 68 GLU A C 1
ATOM 562 O O . GLU A 1 68 ? 3.860 -1.594 5.717 1.00 88.50 68 GLU A O 1
ATOM 567 N N . LYS A 1 69 ? 2.022 -2.706 6.370 1.00 88.56 69 LYS A N 1
ATOM 568 C CA . LYS A 1 69 ? 2.366 -3.947 5.656 1.00 88.56 69 LYS A CA 1
ATOM 569 C C . LYS A 1 69 ? 2.257 -3.777 4.143 1.00 88.56 69 LYS A C 1
ATOM 571 O O . LYS A 1 69 ? 3.134 -4.265 3.432 1.00 88.56 69 LYS A O 1
ATOM 576 N N . LEU A 1 70 ? 1.225 -3.082 3.665 1.00 89.44 70 LEU A N 1
ATOM 577 C CA . LEU A 1 70 ? 1.042 -2.788 2.244 1.00 89.44 70 LEU A CA 1
ATOM 578 C C . LEU A 1 70 ? 2.170 -1.907 1.704 1.00 89.44 70 LEU A C 1
ATOM 580 O O . LEU A 1 70 ? 2.763 -2.274 0.696 1.00 89.44 70 LEU A O 1
ATOM 584 N N . TRP A 1 71 ? 2.556 -0.838 2.407 1.00 89.25 71 TRP A N 1
ATOM 585 C CA . TRP A 1 71 ? 3.689 0.005 2.005 1.00 89.25 71 TRP A CA 1
ATOM 586 C C . TRP A 1 71 ? 5.001 -0.776 1.926 1.00 89.25 71 TRP A C 1
ATOM 588 O O . TRP A 1 71 ? 5.735 -0.660 0.950 1.00 89.25 71 TRP A O 1
ATOM 598 N N . LYS A 1 72 ? 5.282 -1.648 2.902 1.00 91.69 72 LYS A N 1
ATOM 599 C CA . LYS A 1 72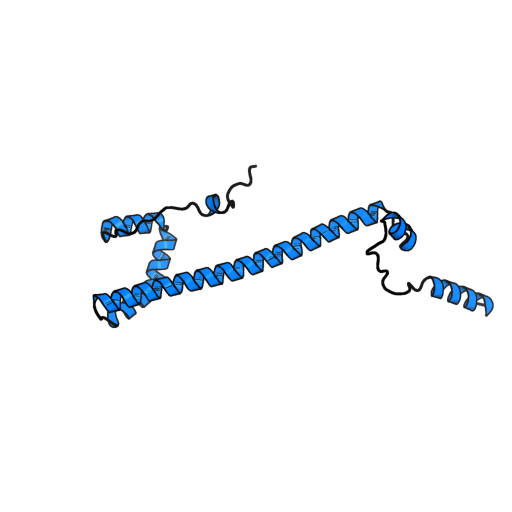 ? 6.471 -2.518 2.844 1.00 91.69 72 LYS A CA 1
ATOM 600 C C . LYS A 1 72 ? 6.433 -3.480 1.657 1.00 91.69 72 LYS A C 1
ATOM 602 O O . LYS A 1 72 ? 7.478 -3.771 1.077 1.00 91.69 72 LYS A O 1
ATOM 607 N N . ALA A 1 73 ? 5.256 -4.009 1.324 1.00 90.31 73 ALA A N 1
ATOM 608 C CA . ALA A 1 73 ? 5.088 -4.887 0.172 1.00 90.31 73 ALA A CA 1
ATOM 609 C C . ALA A 1 73 ? 5.276 -4.125 -1.149 1.00 90.31 73 ALA A C 1
ATOM 611 O O . ALA A 1 73 ? 5.954 -4.625 -2.044 1.00 90.31 73 ALA A O 1
ATOM 612 N N . GLU A 1 74 ? 4.736 -2.912 -1.248 1.00 89.62 74 GLU A N 1
ATOM 613 C CA . GLU A 1 74 ? 4.896 -2.020 -2.396 1.00 89.62 74 GLU A CA 1
ATOM 614 C C . GLU A 1 74 ? 6.369 -1.665 -2.629 1.00 89.62 74 GLU A C 1
ATOM 616 O O . GLU A 1 74 ? 6.884 -1.892 -3.726 1.00 89.62 74 GLU A O 1
ATOM 621 N N . ASP A 1 75 ? 7.081 -1.234 -1.582 1.00 90.75 75 ASP A N 1
ATOM 622 C CA . ASP A 1 75 ? 8.519 -0.948 -1.639 1.00 90.75 75 ASP A CA 1
ATOM 623 C C . ASP A 1 75 ? 9.320 -2.174 -2.098 1.00 90.75 75 ASP A C 1
ATOM 625 O O . ASP A 1 75 ? 10.206 -2.076 -2.954 1.00 90.75 75 ASP A O 1
ATOM 629 N N . TYR A 1 76 ? 8.999 -3.356 -1.562 1.00 93.00 76 TYR A N 1
ATOM 630 C CA . TYR A 1 76 ? 9.663 -4.598 -1.950 1.00 93.00 76 TYR A CA 1
ATOM 631 C C . TYR A 1 76 ? 9.452 -4.917 -3.435 1.00 93.00 76 TYR A C 1
ATOM 633 O O . TYR A 1 76 ? 10.414 -5.240 -4.137 1.00 93.00 76 TYR A O 1
ATOM 641 N N . ILE A 1 77 ? 8.214 -4.808 -3.928 1.00 92.56 77 ILE A N 1
ATOM 642 C CA . ILE A 1 77 ? 7.870 -5.061 -5.334 1.00 92.56 77 ILE A CA 1
ATOM 643 C C . ILE A 1 77 ? 8.561 -4.041 -6.248 1.00 92.56 77 ILE A C 1
ATOM 645 O O . ILE A 1 77 ? 9.139 -4.426 -7.267 1.00 92.56 77 ILE A O 1
ATOM 649 N N . ALA A 1 78 ? 8.566 -2.760 -5.871 1.00 91.12 78 ALA A N 1
ATOM 650 C CA . ALA A 1 78 ? 9.243 -1.704 -6.616 1.00 91.12 78 ALA A CA 1
ATOM 651 C C . ALA A 1 78 ? 10.749 -1.985 -6.752 1.00 91.12 78 ALA A C 1
ATOM 653 O O . ALA A 1 78 ? 11.284 -2.005 -7.866 1.00 91.12 78 ALA A O 1
ATOM 654 N N . VAL A 1 79 ? 11.430 -2.288 -5.641 1.00 91.75 79 VAL A N 1
ATOM 655 C CA . VAL A 1 79 ? 12.861 -2.630 -5.649 1.00 91.75 79 VAL A CA 1
ATOM 656 C C . VAL A 1 79 ? 13.122 -3.896 -6.469 1.00 91.75 79 VAL A C 1
ATOM 658 O O . VAL A 1 79 ? 14.064 -3.927 -7.265 1.00 91.75 79 VAL A O 1
ATOM 661 N N . ALA A 1 80 ? 12.287 -4.929 -6.325 1.00 94.31 80 ALA A N 1
ATOM 662 C CA . ALA A 1 80 ? 12.418 -6.167 -7.089 1.00 94.31 80 ALA A CA 1
ATOM 663 C C . ALA A 1 80 ? 12.329 -5.914 -8.603 1.00 94.31 80 ALA A C 1
ATOM 665 O O . ALA A 1 80 ? 13.187 -6.387 -9.351 1.00 94.31 80 ALA A O 1
ATOM 666 N N . ASN A 1 81 ? 11.361 -5.114 -9.056 1.00 93.06 81 ASN A N 1
ATOM 667 C CA . ASN A 1 81 ? 11.183 -4.784 -10.473 1.00 93.06 81 ASN A CA 1
ATOM 668 C C . ASN A 1 81 ? 12.363 -3.979 -11.047 1.00 93.06 81 ASN A C 1
ATOM 670 O O . ASN A 1 81 ? 12.824 -4.254 -12.163 1.00 93.06 81 ASN A O 1
ATOM 674 N N . VAL A 1 82 ? 12.922 -3.042 -10.274 1.00 92.31 82 VAL A N 1
ATOM 675 C CA . VAL A 1 82 ? 14.151 -2.321 -10.652 1.00 92.31 82 VAL A CA 1
ATOM 676 C C . VAL A 1 82 ? 15.330 -3.288 -10.782 1.00 92.31 82 VAL A C 1
ATOM 678 O O . VAL A 1 82 ? 16.039 -3.267 -11.790 1.00 92.31 82 VAL A O 1
ATOM 681 N N . LEU A 1 83 ? 15.529 -4.185 -9.812 1.00 91.19 83 LEU A N 1
ATOM 682 C CA . LEU A 1 83 ? 16.606 -5.177 -9.859 1.00 91.19 83 LEU A CA 1
ATOM 683 C C . LEU A 1 83 ? 16.468 -6.124 -11.055 1.00 91.19 83 LEU A C 1
ATOM 685 O O . LEU A 1 83 ? 17.457 -6.368 -11.749 1.00 91.19 83 LEU A O 1
ATOM 689 N N . ILE A 1 84 ? 15.259 -6.623 -11.328 1.00 91.88 84 ILE A N 1
ATOM 690 C CA . ILE A 1 84 ? 14.974 -7.464 -12.499 1.00 91.88 84 ILE A CA 1
ATOM 691 C C . ILE A 1 84 ? 15.398 -6.736 -13.777 1.00 91.88 84 ILE A C 1
ATOM 693 O O . ILE A 1 84 ? 16.123 -7.310 -14.593 1.00 91.88 84 ILE A O 1
ATOM 697 N N . SER A 1 85 ? 15.034 -5.459 -13.908 1.00 89.50 85 SER A N 1
ATOM 698 C CA . SER A 1 85 ? 15.390 -4.623 -15.059 1.00 89.50 85 SER A CA 1
ATOM 699 C C . SER A 1 85 ? 16.910 -4.476 -15.210 1.00 89.50 85 SER A C 1
ATOM 701 O O . SER A 1 85 ? 17.461 -4.738 -16.280 1.00 89.50 85 SER A O 1
ATOM 703 N N . LEU A 1 86 ? 17.627 -4.163 -14.125 1.00 89.44 86 LEU A N 1
ATOM 704 C CA . LEU A 1 86 ? 19.092 -4.043 -14.127 1.00 89.44 86 LEU A CA 1
ATOM 705 C C . LEU A 1 86 ? 19.799 -5.354 -14.497 1.00 89.44 86 LEU A C 1
ATOM 707 O O . LEU A 1 86 ? 20.806 -5.347 -15.217 1.00 89.44 86 LEU A O 1
ATOM 711 N N . PHE A 1 87 ? 19.297 -6.490 -14.005 1.00 88.81 87 PHE A N 1
ATOM 712 C CA . PHE A 1 87 ? 19.837 -7.803 -14.349 1.00 88.81 87 PHE A CA 1
ATOM 713 C C . PHE A 1 87 ? 19.517 -8.196 -15.791 1.00 88.81 87 PHE A C 1
ATOM 715 O O . PHE A 1 87 ? 20.372 -8.802 -16.438 1.00 88.81 87 PHE A O 1
ATOM 722 N N . ALA A 1 88 ? 18.346 -7.834 -16.318 1.00 87.50 88 ALA A N 1
ATOM 723 C CA . ALA A 1 88 ? 17.995 -8.051 -17.717 1.00 87.50 88 ALA A CA 1
ATOM 724 C C . ALA A 1 88 ? 18.915 -7.253 -18.654 1.00 87.50 88 ALA A C 1
ATOM 726 O O . ALA A 1 88 ? 19.494 -7.833 -19.575 1.00 87.50 88 ALA A O 1
ATOM 727 N N . ILE A 1 89 ? 19.151 -5.966 -18.367 1.00 85.50 89 ILE A N 1
ATOM 728 C CA . ILE A 1 89 ? 20.100 -5.120 -19.114 1.00 85.50 89 ILE A CA 1
ATOM 729 C C . ILE A 1 89 ? 21.503 -5.737 -19.070 1.00 85.50 89 ILE A C 1
ATOM 731 O O . ILE A 1 89 ? 22.146 -5.918 -20.109 1.00 85.50 89 ILE A O 1
ATOM 735 N N . LYS A 1 90 ? 21.967 -6.135 -17.876 1.00 84.81 90 LYS A N 1
ATOM 736 C CA . LYS A 1 90 ? 23.277 -6.776 -17.701 1.00 84.81 90 LYS A CA 1
ATOM 737 C C . LYS A 1 90 ? 23.393 -8.084 -18.488 1.00 84.81 90 LYS A C 1
ATOM 739 O O . LYS A 1 90 ? 24.428 -8.315 -19.101 1.00 84.81 90 LYS A O 1
ATOM 744 N N . LYS A 1 91 ? 22.370 -8.942 -18.475 1.00 85.12 91 LYS A N 1
ATOM 745 C CA . LYS A 1 91 ? 22.380 -10.220 -19.208 1.00 85.12 91 LYS A CA 1
ATOM 746 C C . LYS A 1 91 ? 22.315 -10.033 -20.723 1.00 85.12 91 LYS A C 1
ATOM 748 O O . LYS A 1 91 ? 22.909 -10.827 -21.440 1.00 85.12 91 LYS A O 1
ATOM 753 N N . THR A 1 92 ? 21.618 -9.001 -21.192 1.00 81.75 92 THR A N 1
ATOM 754 C CA . THR A 1 92 ? 21.412 -8.760 -22.627 1.00 81.75 92 THR A CA 1
ATOM 755 C C . THR A 1 92 ? 22.623 -8.085 -23.270 1.00 81.75 92 THR A C 1
ATOM 757 O O . THR A 1 92 ? 23.018 -8.463 -24.369 1.00 81.75 92 THR A O 1
ATOM 760 N N . TRP A 1 93 ? 23.244 -7.118 -22.584 1.00 77.75 93 TRP A N 1
ATOM 761 C CA . TRP A 1 93 ? 24.298 -6.287 -23.182 1.00 77.75 93 TRP A CA 1
ATOM 762 C C . TRP A 1 93 ? 25.589 -6.165 -22.358 1.00 77.75 93 TRP A C 1
ATOM 764 O O . TRP A 1 93 ? 26.544 -5.541 -22.810 1.00 77.75 93 TRP A O 1
ATOM 774 N N . GLY A 1 94 ? 25.653 -6.720 -21.144 1.00 73.50 94 GLY A N 1
ATOM 775 C CA . GLY A 1 94 ? 26.860 -6.693 -20.304 1.00 73.50 94 GLY A CA 1
ATOM 776 C C . GLY A 1 94 ? 27.252 -5.318 -19.743 1.00 73.50 94 GLY A C 1
ATOM 777 O O . GLY A 1 94 ? 28.263 -5.210 -19.048 1.00 73.50 94 GLY A O 1
ATOM 778 N N . PHE A 1 95 ? 26.484 -4.257 -20.012 1.00 75.50 95 PHE A N 1
ATOM 779 C CA . PHE A 1 95 ? 26.887 -2.883 -19.711 1.00 75.50 95 PHE A CA 1
ATOM 780 C C . PHE A 1 95 ? 26.551 -2.441 -18.282 1.00 75.50 95 PHE A C 1
ATOM 782 O O . PHE A 1 95 ? 25.392 -2.272 -17.915 1.00 75.50 95 PHE A O 1
ATOM 789 N N . THR A 1 96 ? 27.582 -2.131 -17.495 1.00 72.69 96 THR A N 1
ATOM 790 C CA . THR A 1 96 ? 27.443 -1.504 -16.168 1.00 72.69 96 THR A CA 1
ATOM 791 C C . THR A 1 96 ? 27.126 -0.006 -16.243 1.00 72.69 96 THR A C 1
ATOM 793 O O . THR A 1 96 ? 26.377 0.494 -15.409 1.00 72.69 96 THR A O 1
ATOM 796 N N . LYS A 1 97 ? 27.621 0.711 -17.265 1.00 78.06 97 LYS A N 1
ATOM 797 C CA . LYS A 1 97 ? 27.325 2.145 -17.471 1.00 78.06 97 LYS A CA 1
ATOM 798 C C . LYS A 1 97 ? 25.857 2.407 -17.820 1.00 78.06 97 LYS A C 1
ATOM 800 O O . LYS A 1 97 ? 25.283 3.382 -17.350 1.00 78.06 97 LYS A O 1
ATOM 805 N N . SER A 1 98 ? 25.234 1.523 -18.598 1.00 77.38 98 SER A N 1
ATOM 806 C CA . SER A 1 98 ? 23.806 1.629 -18.922 1.00 77.38 98 SER A CA 1
ATOM 807 C C . SER A 1 98 ? 22.927 1.469 -17.680 1.00 77.38 98 SER A C 1
ATOM 809 O O . SER A 1 98 ? 21.928 2.167 -17.558 1.00 77.38 98 SER A O 1
ATOM 811 N N . ASN A 1 99 ? 23.339 0.633 -16.721 1.00 83.69 99 ASN A N 1
ATOM 812 C CA . ASN A 1 99 ? 22.649 0.485 -15.437 1.00 83.69 99 ASN A CA 1
ATOM 813 C C . ASN A 1 99 ? 22.727 1.757 -14.580 1.00 83.69 99 ASN A C 1
ATOM 815 O O . ASN A 1 99 ? 21.736 2.130 -13.964 1.00 83.69 99 ASN A O 1
ATOM 819 N N . GLN A 1 100 ? 23.874 2.443 -14.562 1.00 83.81 100 GLN A N 1
ATOM 820 C CA . GLN A 1 100 ? 24.004 3.726 -13.859 1.00 83.81 100 GLN A CA 1
ATOM 821 C C . GLN A 1 100 ? 23.097 4.788 -14.480 1.00 83.81 100 GLN A C 1
ATOM 823 O O . GLN A 1 100 ? 22.299 5.399 -13.779 1.00 83.81 100 GLN A O 1
ATOM 828 N N . ARG A 1 101 ? 23.136 4.921 -15.810 1.00 84.88 101 ARG A N 1
ATOM 829 C CA . ARG A 1 101 ? 22.285 5.875 -16.526 1.00 84.88 101 ARG A CA 1
ATOM 830 C C . ARG A 1 101 ? 20.793 5.561 -16.373 1.00 84.88 101 ARG A C 1
ATOM 832 O O . ARG A 1 101 ? 19.985 6.477 -16.315 1.00 84.88 101 ARG A O 1
ATOM 839 N N . PHE A 1 102 ? 20.414 4.287 -16.295 1.00 87.81 102 PHE A N 1
ATOM 840 C CA . PHE A 1 102 ? 19.040 3.884 -15.984 1.00 87.81 102 PHE A CA 1
ATOM 841 C C . PHE A 1 102 ? 18.611 4.373 -14.591 1.00 87.81 102 PHE A C 1
ATOM 843 O O . PHE A 1 102 ? 17.566 5.002 -14.464 1.00 87.81 102 PHE A O 1
ATOM 850 N N . LEU A 1 103 ? 19.441 4.147 -13.565 1.00 89.31 103 LEU A N 1
ATOM 851 C CA . LEU A 1 103 ? 19.157 4.581 -12.191 1.00 89.31 103 LEU A CA 1
ATOM 852 C C . LEU A 1 103 ? 19.078 6.109 -12.051 1.00 89.31 103 LEU A C 1
ATOM 854 O O . LEU A 1 103 ? 18.225 6.604 -11.324 1.00 89.31 103 LEU A O 1
ATOM 858 N N . GLU A 1 104 ? 19.922 6.856 -12.763 1.00 90.81 104 GLU A N 1
ATOM 859 C CA . GLU A 1 104 ? 19.898 8.328 -12.762 1.00 90.81 104 GLU A CA 1
ATOM 860 C C . GLU A 1 104 ? 18.589 8.902 -13.327 1.00 90.81 104 GLU A C 1
ATOM 862 O O . GLU A 1 104 ? 18.137 9.952 -12.880 1.00 90.81 104 GLU A O 1
ATOM 867 N N . ASN A 1 105 ? 17.961 8.209 -14.284 1.00 91.75 105 ASN A N 1
ATOM 868 C CA . ASN A 1 105 ? 16.739 8.676 -14.947 1.00 91.75 105 ASN A CA 1
ATOM 869 C C . ASN A 1 105 ? 15.446 8.132 -14.316 1.00 91.75 105 ASN A C 1
ATOM 871 O O . ASN A 1 105 ? 14.361 8.530 -14.731 1.00 91.75 105 ASN A O 1
ATOM 875 N N . LEU A 1 106 ? 15.535 7.247 -13.316 1.00 89.88 106 LEU A N 1
ATOM 876 C CA . LEU A 1 106 ? 14.372 6.582 -12.715 1.00 89.88 106 LEU A CA 1
ATOM 877 C C . LEU A 1 106 ? 13.388 7.573 -12.079 1.00 89.88 106 LEU A C 1
ATOM 879 O O . LEU A 1 106 ? 12.184 7.450 -12.284 1.00 89.88 106 LEU A O 1
ATOM 883 N N . ASN A 1 107 ? 13.895 8.577 -11.358 1.00 89.25 107 ASN A N 1
ATOM 884 C CA . ASN A 1 107 ? 13.047 9.596 -10.732 1.00 89.25 107 ASN A CA 1
ATOM 885 C C . ASN A 1 107 ? 12.341 10.464 -11.778 1.00 89.25 107 ASN A C 1
ATOM 887 O O . ASN A 1 107 ? 11.141 10.670 -11.677 1.00 89.25 107 ASN A O 1
ATOM 891 N N . SER A 1 108 ? 13.055 10.889 -12.823 1.00 91.94 108 SER A N 1
ATOM 892 C CA . SER A 1 108 ? 12.456 11.671 -13.911 1.00 91.94 108 SER A CA 1
ATOM 893 C C . SER A 1 108 ? 11.391 10.872 -14.671 1.00 91.94 108 SER A C 1
ATOM 895 O O . SER A 1 108 ? 10.341 11.408 -15.012 1.00 91.94 108 SER A O 1
ATOM 897 N N . ALA A 1 109 ? 11.617 9.572 -14.891 1.00 91.12 109 ALA A N 1
ATOM 898 C CA . ALA A 1 109 ? 10.616 8.696 -15.494 1.00 91.12 109 ALA A CA 1
ATOM 899 C C . ALA A 1 109 ? 9.387 8.516 -14.588 1.00 91.12 109 ALA A C 1
ATOM 901 O O . ALA A 1 109 ? 8.261 8.503 -15.080 1.00 91.12 109 ALA A O 1
ATOM 902 N N . LYS A 1 110 ? 9.594 8.402 -13.270 1.00 90.56 110 LYS A N 1
ATOM 903 C CA . LYS A 1 110 ? 8.508 8.342 -12.288 1.00 90.56 110 LYS A CA 1
ATOM 904 C C . LYS A 1 110 ? 7.663 9.619 -12.319 1.00 90.56 110 LYS A C 1
ATOM 906 O O . LYS A 1 110 ? 6.451 9.513 -12.456 1.00 90.56 110 LYS A O 1
ATOM 911 N N . GLU A 1 111 ? 8.297 10.789 -12.244 1.00 92.69 111 GLU A N 1
ATOM 912 C CA . GLU A 1 111 ? 7.622 12.095 -12.307 1.00 92.69 111 GLU A CA 1
ATOM 913 C C . GLU A 1 111 ? 6.783 12.221 -13.584 1.00 92.69 111 GLU A C 1
ATOM 915 O O . GLU A 1 111 ? 5.604 12.555 -13.524 1.00 92.69 111 GLU A O 1
ATOM 920 N N . HIS A 1 112 ? 7.345 11.839 -14.733 1.00 90.56 112 HIS A N 1
ATOM 921 C CA . HIS A 1 112 ? 6.611 11.841 -15.994 1.00 90.56 112 HIS A CA 1
ATOM 922 C C . HIS A 1 112 ? 5.359 10.947 -15.953 1.00 90.56 112 HIS A C 1
ATOM 924 O O . HIS A 1 112 ? 4.284 11.381 -16.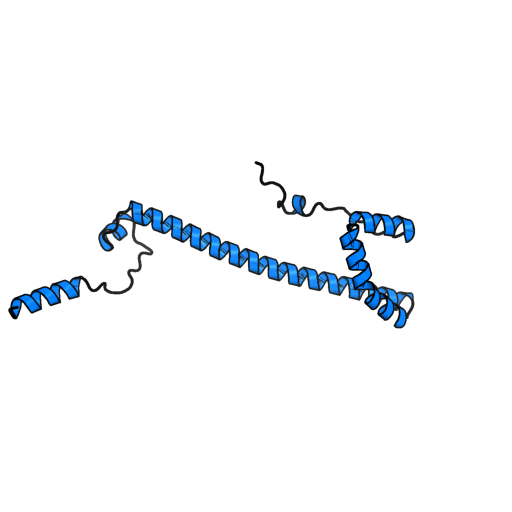362 1.00 90.56 112 HIS A O 1
ATOM 930 N N . ILE A 1 113 ? 5.469 9.716 -15.437 1.00 91.50 113 ILE A N 1
ATOM 931 C CA . ILE A 1 113 ? 4.329 8.790 -15.319 1.00 91.50 113 ILE A CA 1
ATOM 932 C C . ILE A 1 113 ? 3.259 9.338 -14.365 1.00 91.50 113 ILE A C 1
ATOM 934 O O . ILE A 1 113 ? 2.069 9.178 -14.641 1.00 91.50 113 ILE A O 1
ATOM 938 N N . GLU A 1 114 ? 3.655 9.978 -13.264 1.00 89.75 114 GLU A N 1
ATOM 939 C CA . GLU A 1 114 ? 2.726 10.626 -12.329 1.00 89.75 114 GLU A CA 1
ATOM 940 C C . GLU A 1 114 ? 1.985 11.801 -12.985 1.00 89.75 114 GLU A C 1
ATOM 942 O O . GLU A 1 114 ? 0.785 11.965 -12.768 1.00 89.75 114 GLU A O 1
ATOM 947 N N . GLU A 1 115 ? 2.661 12.574 -13.839 1.00 91.44 115 GLU A N 1
ATOM 948 C CA . GLU A 1 115 ? 2.069 13.701 -14.566 1.00 91.44 115 GLU A CA 1
ATOM 949 C C . GLU A 1 115 ? 1.071 13.265 -15.649 1.00 91.44 115 GLU A C 1
ATOM 951 O O . GLU A 1 115 ? -0.019 13.834 -15.760 1.00 91.44 115 GLU A O 1
ATOM 956 N N . VAL A 1 116 ? 1.428 12.275 -16.476 1.00 91.75 116 VAL A N 1
ATOM 957 C CA . VAL A 1 116 ? 0.586 11.864 -17.618 1.00 91.75 116 VAL A CA 1
ATOM 958 C C . VAL A 1 116 ? -0.418 10.765 -17.267 1.00 91.75 116 VAL A C 1
ATOM 960 O O . VAL A 1 116 ? -1.436 10.615 -17.951 1.00 91.75 116 VAL A O 1
ATOM 963 N N . GLY A 1 117 ? -0.159 10.018 -16.195 1.00 89.38 117 GLY A N 1
ATOM 964 C CA . GLY A 1 117 ? -0.906 8.837 -15.778 1.00 89.38 117 GLY A CA 1
ATOM 965 C C . GLY A 1 117 ? -0.412 7.544 -16.442 1.00 89.38 117 GLY A C 1
ATOM 966 O O . GLY A 1 117 ? -0.064 7.511 -17.625 1.00 89.38 117 GLY A O 1
ATOM 967 N N . ILE A 1 118 ? -0.445 6.442 -15.681 1.00 87.62 118 ILE A N 1
ATOM 968 C CA . ILE A 1 118 ? 0.126 5.137 -16.068 1.00 87.62 118 ILE A CA 1
ATOM 969 C C . ILE A 1 118 ? -0.431 4.574 -17.382 1.00 87.62 118 ILE A C 1
ATOM 971 O O . ILE A 1 118 ? 0.318 4.019 -18.181 1.00 87.62 118 ILE A O 1
ATOM 975 N N . GLU A 1 119 ? -1.728 4.752 -17.644 1.00 87.69 119 GLU A N 1
ATOM 976 C CA . GLU A 1 119 ? -2.367 4.234 -18.856 1.00 87.69 119 GLU A CA 1
ATOM 977 C C . GLU A 1 119 ? -1.859 4.953 -20.111 1.00 87.69 119 GLU A C 1
ATOM 979 O O . GLU A 1 119 ? -1.538 4.304 -21.106 1.00 87.69 119 GLU A O 1
ATOM 984 N N . LYS A 1 120 ? -1.714 6.284 -20.054 1.00 89.56 120 LYS A N 1
ATOM 985 C CA . LYS A 1 120 ? -1.171 7.065 -21.173 1.00 89.56 120 LYS A CA 1
ATOM 986 C C . LYS A 1 120 ? 0.308 6.771 -21.391 1.00 89.56 120 LYS A C 1
ATOM 988 O O . LYS A 1 120 ? 0.701 6.538 -22.530 1.00 89.56 120 LYS A O 1
ATOM 993 N N . ALA A 1 121 ? 1.092 6.700 -20.314 1.00 90.25 121 ALA A N 1
ATOM 994 C CA . ALA A 1 121 ? 2.504 6.330 -20.390 1.00 90.25 121 ALA A CA 1
ATOM 995 C C . ALA A 1 121 ? 2.699 4.936 -21.014 1.00 90.25 121 ALA A C 1
ATOM 997 O O . ALA A 1 121 ? 3.606 4.728 -21.820 1.00 90.25 121 ALA A O 1
ATOM 998 N N . TYR A 1 122 ? 1.820 3.979 -20.695 1.00 89.38 122 TYR A N 1
ATOM 999 C CA . TYR A 1 122 ? 1.836 2.656 -21.314 1.00 89.38 122 TYR A CA 1
ATOM 1000 C C . TYR A 1 122 ? 1.546 2.708 -22.823 1.00 89.38 122 TYR A C 1
ATOM 1002 O O . TYR A 1 122 ? 2.267 2.071 -23.594 1.00 89.38 122 TYR A O 1
ATOM 1010 N N . GLN A 1 123 ? 0.537 3.471 -23.265 1.00 89.00 123 GLN A N 1
ATOM 1011 C CA . GLN A 1 123 ? 0.253 3.614 -24.701 1.00 89.00 123 GLN A CA 1
ATOM 1012 C C . GLN A 1 123 ? 1.420 4.271 -25.445 1.00 89.00 123 GLN A C 1
ATOM 1014 O O . GLN A 1 123 ? 1.841 3.762 -26.484 1.00 89.00 123 GLN A O 1
ATOM 1019 N N . GLU A 1 124 ? 2.010 5.327 -24.879 1.0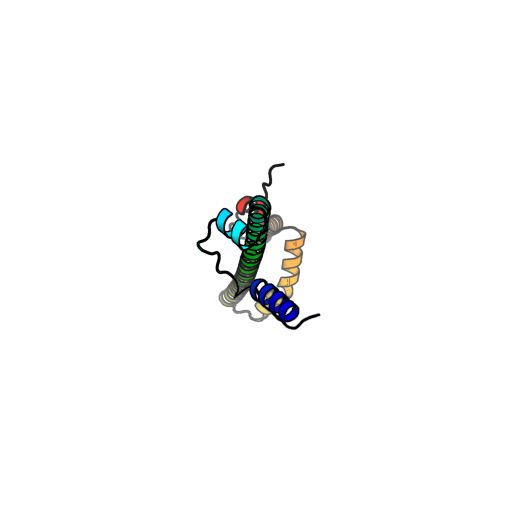0 89.62 124 GLU A N 1
ATOM 1020 C CA . GLU A 1 124 ? 3.195 5.974 -25.446 1.00 89.62 124 GLU A CA 1
ATOM 1021 C C . GLU A 1 124 ? 4.361 4.987 -25.580 1.00 89.62 124 GLU A C 1
ATOM 1023 O O . GLU A 1 124 ? 4.974 4.886 -26.645 1.00 89.62 124 GLU A O 1
ATOM 1028 N N . ALA A 1 125 ? 4.643 4.198 -24.540 1.00 88.44 125 ALA A N 1
ATOM 1029 C CA . ALA A 1 125 ? 5.695 3.186 -24.584 1.00 88.44 125 ALA A CA 1
ATOM 1030 C C . ALA A 1 125 ? 5.407 2.098 -25.633 1.00 88.44 125 ALA A C 1
ATOM 1032 O O . ALA A 1 125 ? 6.319 1.632 -26.322 1.00 88.44 125 ALA A O 1
ATOM 1033 N N . LYS A 1 126 ? 4.144 1.693 -25.799 1.00 88.44 126 LYS A N 1
ATOM 1034 C CA . LYS A 1 126 ? 3.738 0.710 -26.811 1.00 88.44 126 LYS A CA 1
ATOM 1035 C C . LYS A 1 126 ? 3.954 1.227 -28.230 1.00 88.44 126 LYS A C 1
ATOM 1037 O O . LYS A 1 126 ? 4.492 0.494 -29.059 1.00 88.44 126 LYS A O 1
ATOM 1042 N N . GLU A 1 127 ? 3.580 2.473 -28.497 1.00 88.56 127 GLU A N 1
ATOM 1043 C CA . GLU A 1 127 ? 3.720 3.105 -29.812 1.00 88.56 127 GLU A CA 1
ATOM 1044 C C . GLU A 1 127 ? 5.180 3.414 -30.159 1.00 88.56 127 GLU A C 1
ATOM 1046 O O . GLU A 1 127 ? 5.634 3.117 -31.264 1.00 88.56 127 GLU A O 1
ATOM 1051 N N . THR A 1 128 ? 5.930 3.984 -29.214 1.00 89.50 128 THR A N 1
ATOM 1052 C CA . THR A 1 128 ? 7.288 4.491 -29.466 1.00 89.50 128 THR A CA 1
ATOM 1053 C C . THR A 1 128 ? 8.369 3.427 -29.303 1.00 89.50 128 THR A C 1
ATOM 1055 O O . THR A 1 128 ? 9.365 3.444 -30.027 1.00 89.50 128 THR A O 1
ATOM 1058 N N . MET A 1 129 ? 8.186 2.487 -28.373 1.00 87.81 129 MET A N 1
ATOM 1059 C CA . MET A 1 129 ? 9.199 1.487 -28.014 1.00 87.81 129 MET A CA 1
ATOM 1060 C C . MET A 1 129 ? 8.826 0.071 -28.467 1.00 87.81 129 MET A C 1
ATOM 1062 O O . MET A 1 129 ? 9.641 -0.844 -28.345 1.00 87.81 129 MET A O 1
ATOM 1066 N N . GLY A 1 130 ? 7.614 -0.132 -28.996 1.00 82.75 130 GLY A N 1
ATOM 1067 C CA . GLY A 1 130 ? 7.170 -1.423 -29.525 1.00 82.75 130 GLY A CA 1
ATOM 1068 C C . GLY A 1 130 ? 7.064 -2.524 -28.465 1.00 82.75 130 GLY A C 1
ATOM 1069 O O . GLY A 1 130 ? 7.269 -3.701 -28.779 1.00 82.75 130 GLY A O 1
ATOM 1070 N N . ILE A 1 131 ? 6.790 -2.164 -27.203 1.00 82.38 131 ILE A N 1
ATOM 1071 C CA . ILE A 1 131 ? 6.679 -3.137 -26.109 1.00 82.38 131 ILE A CA 1
ATOM 1072 C C . ILE A 1 131 ? 5.473 -4.068 -26.306 1.00 82.38 131 ILE A C 1
ATOM 1074 O O . ILE A 1 131 ? 4.406 -3.661 -26.760 1.00 82.38 131 ILE A O 1
ATOM 1078 N N . LYS A 1 132 ? 5.645 -5.341 -25.932 1.00 78.12 132 LYS A N 1
ATOM 1079 C CA . LYS A 1 132 ? 4.588 -6.373 -25.941 1.00 78.12 132 LYS A CA 1
ATOM 1080 C C . LYS A 1 132 ? 4.069 -6.701 -24.538 1.00 78.12 132 LYS A C 1
ATOM 1082 O O . LYS A 1 132 ? 3.575 -7.799 -24.314 1.00 78.12 132 LYS A O 1
ATOM 1087 N N . LEU A 1 133 ? 4.263 -5.793 -23.584 1.00 79.50 133 LEU A N 1
ATOM 1088 C CA . LEU A 1 133 ? 3.767 -5.983 -22.226 1.00 79.50 133 LEU A CA 1
ATOM 1089 C C . LEU A 1 133 ? 2.239 -5.896 -22.250 1.00 79.50 133 LEU A C 1
ATOM 1091 O O . LEU A 1 133 ? 1.704 -5.005 -22.901 1.00 79.50 133 LEU A O 1
ATOM 1095 N N . GLU A 1 134 ? 1.551 -6.796 -21.561 1.00 78.56 134 GLU A N 1
ATOM 1096 C CA . GLU A 1 134 ? 0.111 -6.674 -21.344 1.00 78.56 134 GLU A CA 1
ATOM 1097 C C . GLU A 1 134 ? -0.121 -5.767 -20.131 1.00 78.56 134 GLU A C 1
ATOM 1099 O O . GLU A 1 134 ? 0.470 -5.971 -19.070 1.00 78.56 134 GLU A O 1
ATOM 1104 N N . PHE A 1 135 ? -0.941 -4.733 -20.313 1.00 79.06 135 PHE A N 1
ATOM 1105 C CA . PHE A 1 135 ? -1.394 -3.845 -19.248 1.00 79.06 135 PHE A CA 1
ATOM 1106 C C . PHE A 1 135 ? -2.914 -3.914 -19.200 1.00 79.06 135 PHE A C 1
ATOM 1108 O O . PHE A 1 135 ? -3.587 -3.367 -20.077 1.00 79.06 135 PHE A O 1
ATOM 1115 N N . ASP A 1 136 ? -3.432 -4.598 -18.184 1.00 76.62 136 ASP A N 1
ATOM 1116 C CA . ASP A 1 136 ? -4.843 -4.519 -17.828 1.00 76.62 136 ASP A CA 1
ATOM 1117 C C . ASP A 1 136 ? -5.040 -3.270 -16.975 1.00 76.62 136 ASP A C 1
ATOM 1119 O O . ASP A 1 136 ? -4.517 -3.168 -15.862 1.00 76.62 136 ASP A O 1
ATOM 1123 N N . SER A 1 137 ? -5.769 -2.289 -17.510 1.00 73.19 137 SER A N 1
ATOM 1124 C CA . SER A 1 137 ? -6.119 -1.102 -16.743 1.00 73.19 137 SER A CA 1
ATOM 1125 C C . SER A 1 137 ? -7.099 -1.495 -15.639 1.00 73.19 137 SER A C 1
ATOM 1127 O O . SER A 1 137 ? -8.208 -1.965 -15.884 1.00 73.19 137 SER A O 1
ATOM 1129 N N . ILE A 1 138 ? -6.677 -1.312 -14.390 1.00 73.06 138 ILE A N 1
ATOM 1130 C CA . ILE A 1 138 ? -7.513 -1.569 -13.219 1.00 73.06 138 ILE A CA 1
ATOM 1131 C C . ILE A 1 138 ? -7.936 -0.225 -12.643 1.00 73.06 138 ILE A C 1
ATOM 1133 O O . ILE A 1 138 ? -7.103 0.619 -12.306 1.00 73.06 138 ILE A O 1
ATOM 1137 N N . ASN A 1 139 ? -9.243 -0.035 -12.476 1.00 72.81 139 ASN A N 1
ATOM 1138 C CA . ASN A 1 139 ? -9.741 1.032 -11.623 1.00 72.81 139 ASN A CA 1
ATOM 1139 C C . ASN A 1 139 ? -9.591 0.578 -10.168 1.00 72.81 139 ASN A C 1
ATOM 1141 O O . ASN A 1 139 ? -10.476 -0.080 -9.629 1.00 72.81 139 ASN A O 1
ATOM 1145 N N . ILE A 1 140 ? -8.460 0.924 -9.552 1.00 67.75 140 ILE A N 1
ATOM 1146 C CA . ILE A 1 140 ? -8.115 0.531 -8.177 1.00 67.75 140 ILE A CA 1
ATOM 1147 C C . ILE A 1 140 ? -9.230 0.925 -7.196 1.00 67.75 140 ILE A C 1
ATOM 1149 O O . ILE A 1 140 ? -9.594 0.144 -6.325 1.00 67.75 140 ILE A O 1
ATOM 1153 N N . ASN A 1 141 ? -9.850 2.093 -7.368 1.00 65.38 141 ASN A N 1
ATOM 1154 C CA . ASN A 1 141 ? -10.922 2.530 -6.471 1.00 65.38 141 ASN A CA 1
ATOM 1155 C C . ASN A 1 141 ? -12.163 1.635 -6.571 1.00 65.38 141 ASN A C 1
ATOM 1157 O O . ASN A 1 141 ? -12.799 1.354 -5.559 1.00 65.38 141 ASN A O 1
ATOM 1161 N N . LYS A 1 142 ? -12.494 1.163 -7.777 1.00 71.75 142 LYS A N 1
ATOM 1162 C CA . LYS A 1 142 ? -13.602 0.226 -7.989 1.00 71.75 142 LYS A CA 1
ATOM 1163 C C . LYS A 1 142 ? -13.250 -1.184 -7.517 1.00 71.75 142 LYS A C 1
ATOM 1165 O O . LYS A 1 142 ? -14.043 -1.802 -6.819 1.00 71.75 142 LYS A O 1
ATOM 1170 N N . GLU A 1 143 ? -12.062 -1.668 -7.864 1.00 69.25 143 GLU A N 1
ATOM 1171 C CA . GLU A 1 143 ? -11.617 -3.037 -7.577 1.00 69.25 143 GLU A CA 1
ATOM 1172 C C . GLU A 1 143 ? -11.498 -3.304 -6.071 1.00 69.25 143 GLU A C 1
ATOM 1174 O O . GLU A 1 143 ? -11.824 -4.385 -5.591 1.00 69.25 143 GLU A O 1
ATOM 1179 N N . PHE A 1 144 ? -11.087 -2.292 -5.307 1.00 68.31 144 PHE A N 1
ATOM 1180 C CA . PHE A 1 144 ? -10.942 -2.388 -3.857 1.00 68.31 144 PHE A CA 1
ATOM 1181 C C . PHE A 1 144 ? -12.157 -1.847 -3.081 1.00 68.31 144 PHE A C 1
ATOM 1183 O O . PHE A 1 144 ? -12.112 -1.771 -1.854 1.00 68.31 144 PHE A O 1
ATOM 1190 N N . GLY A 1 145 ? -13.249 -1.485 -3.769 1.00 62.34 145 GLY A N 1
ATOM 1191 C CA . GLY A 1 145 ? -14.497 -1.049 -3.130 1.00 62.34 145 GLY A CA 1
ATOM 1192 C C . GLY A 1 145 ? -14.427 0.321 -2.443 1.00 62.34 145 GLY A C 1
ATOM 1193 O O . GLY A 1 145 ? -15.254 0.621 -1.590 1.00 62.34 145 GLY A O 1
ATOM 1194 N N . PHE A 1 146 ? -13.460 1.166 -2.806 1.00 63.75 146 PHE A N 1
ATOM 1195 C CA . PHE A 1 146 ? -13.321 2.531 -2.281 1.00 63.75 146 PHE A CA 1
ATOM 1196 C C . PHE A 1 146 ? -14.240 3.552 -2.980 1.00 63.75 146 PHE A C 1
ATOM 1198 O O . PHE A 1 146 ? -14.297 4.704 -2.558 1.00 63.75 146 PHE A O 1
ATOM 1205 N N . GLY A 1 147 ? -14.911 3.162 -4.072 1.00 54.66 147 GLY A N 1
ATOM 1206 C CA . GLY A 1 147 ? -15.649 4.066 -4.964 1.00 54.66 147 GLY A CA 1
ATOM 1207 C C . GLY A 1 147 ? -17.172 4.130 -4.798 1.00 54.66 147 GLY A C 1
ATOM 1208 O O . GLY A 1 147 ? -17.786 4.956 -5.465 1.00 54.66 147 GLY A O 1
ATOM 1209 N N . GLU A 1 148 ? -17.788 3.305 -3.948 1.00 52.59 148 GLU A N 1
ATOM 1210 C CA . GLU A 1 148 ? -19.248 3.297 -3.753 1.00 52.59 148 GLU A CA 1
ATOM 1211 C C . GLU A 1 148 ? -19.602 3.458 -2.269 1.00 52.59 148 GLU A C 1
ATOM 1213 O O . GLU A 1 148 ? -19.898 2.503 -1.555 1.00 52.59 148 GLU A O 1
ATOM 1218 N N . SER A 1 149 ? -19.592 4.704 -1.796 1.00 52.06 149 SER A N 1
ATOM 1219 C CA . SER A 1 149 ? -20.654 5.154 -0.897 1.00 52.06 149 SER A CA 1
ATOM 1220 C C . SER A 1 149 ? -21.735 5.763 -1.788 1.00 52.06 149 SER A C 1
ATOM 1222 O O . SER A 1 149 ? -21.563 6.879 -2.278 1.00 52.06 149 SER A O 1
ATOM 1224 N N . GLU A 1 150 ? -22.783 4.992 -2.079 1.00 44.44 150 GLU A N 1
ATOM 1225 C CA . GLU A 1 150 ? -24.010 5.516 -2.683 1.00 44.44 150 GLU A CA 1
ATOM 1226 C C . GLU A 1 150 ? -24.620 6.552 -1.720 1.00 44.44 150 GLU A C 1
ATOM 1228 O O . GLU A 1 150 ? -25.021 6.193 -0.610 1.00 44.44 150 GLU A O 1
ATOM 1233 N N . ASP A 1 151 ? -24.648 7.819 -2.141 1.00 41.34 151 ASP A N 1
ATOM 1234 C CA . ASP A 1 151 ? -25.594 8.838 -1.662 1.00 41.34 151 ASP A CA 1
ATOM 1235 C C . ASP A 1 151 ? -26.833 8.845 -2.575 1.00 41.34 151 ASP A C 1
ATOM 1237 O O . ASP A 1 151 ? -26.654 8.764 -3.817 1.00 41.34 151 ASP A O 1
#

Secondary structure (DSSP, 8-state):
--HHHHHHHHHHHHHHS--S----TT--HHHHHHHH---HHHHHHHHHHHHHHHHHHHHHHHHHHHHHHHHHHHHHHHHHHHHHHHHHHHHHH--HHHHHHHHHHHHHHHHHHHHH-HHHHHHHHHHHH----------HHHHTT-S----